Protein AF-A0A7Y2A585-F1 (afdb_monomer)

Sequence (109 aa):
MALFYDWGFYIRAGRDEEFRAWLAEHDEQLLEFAPKHYQYLGTYRPLAASDPCDYHQLWRYAADRTPDFRVAAADADGAFTKLAQEYLSFVDPSREHDETFNLYGEVPA

Foldseek 3Di:
DKDKAKFFFAFDPPCVVVLVVLCVVCVVVCQVQFFPQKGWDGKAADPDPPDPGRIMTMMIGRDPDDDDVVVRLVRRPDRVVVVVVVNVVGTDPVDDDPRPDPPPDDDDD

Radius of gyration: 13.87 Å; Cα contacts (8 Å, |Δi|>4): 133; chains: 1; bounding box: 39×27×30 Å

Nearest PDB structures (foldseek):
  3bde-assembly1_A  TM=6.478E-01  e=6.886E-02  Mesorhizobium japonicum MAFF 303099
  3bb5-assembly2_C  TM=5.677E-01  e=3.987E-01  Jannaschia sp. CCS1
  6v3b-assembly1_f  TM=3.761E-01  e=8.701E-01  Acinetobacter baumannii AB0057
  4v7a-assembly1_AF  TM=2.747E-01  e=3.073E-01  Escherichia coli K-12
  2bxj-assembly2_B  TM=3.420E-01  e=1.562E+00  Thermus thermophilus

pLDDT: mean 77.22, std 16.4, range [35.0, 95.88]

Secondary structure (D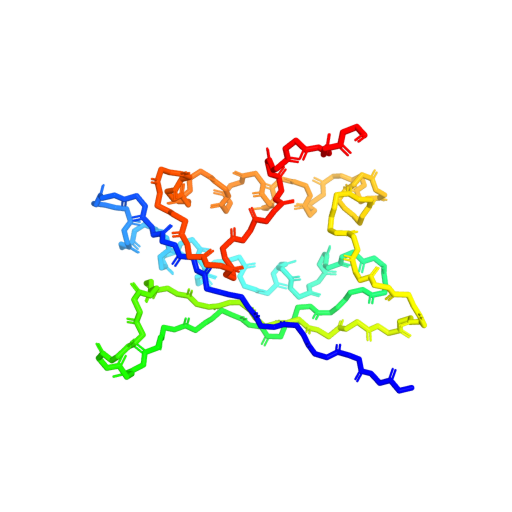SSP, 8-state):
-PEEEEEEE-BPTT-HHHHHHHHHHHHHHHHHSPPTTEEEEEEE----TT---SEEEEEEE-SSS---HHHHHHT-TTHHHHHHHHHHHHB-TT---TTS-TTS-----

Solvent-accessible surface area (backbone atoms only — not comparable to full-atom values): 6571 Å² total; per-residue (Å²): 123,76,47,75,48,74,36,39,40,38,59,33,90,93,40,58,69,60,47,53,53,49,44,75,75,40,51,69,53,46,51,70,44,35,32,89,59,45,37,55,73,51,74,50,64,71,86,54,89,84,54,88,45,60,31,33,42,37,34,40,34,68,55,99,62,83,89,54,67,67,62,36,44,71,73,32,84,63,65,40,41,50,52,51,52,58,54,54,71,41,45,31,87,91,59,75,53,104,53,34,70,79,86,76,66,76,78,81,128

Structure (mmCIF, N/CA/C/O backbone):
data_AF-A0A7Y2A585-F1
#
_entry.id   AF-A0A7Y2A585-F1
#
loop_
_atom_site.group_PDB
_atom_site.id
_atom_site.type_symbol
_atom_site.label_atom_id
_atom_site.label_alt_id
_atom_site.label_comp_id
_atom_site.label_asym_id
_atom_site.label_entity_id
_atom_site.label_seq_id
_atom_site.pdbx_PDB_ins_code
_atom_site.Cartn_x
_atom_site.Cartn_y
_atom_site.Cartn_z
_atom_site.occupancy
_atom_site.B_iso_or_equiv
_atom_site.auth_seq_id
_atom_site.auth_comp_id
_atom_site.auth_asym_id
_atom_site.au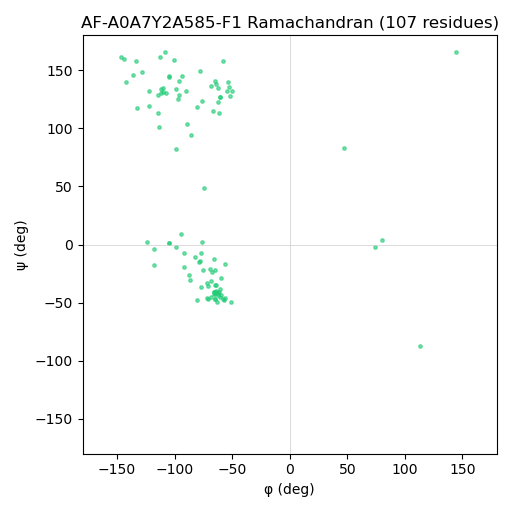th_atom_id
_atom_site.pdbx_PDB_model_num
ATOM 1 N N . MET A 1 1 ? 16.230 -16.816 -9.870 1.00 56.03 1 MET A N 1
ATOM 2 C CA . MET A 1 1 ? 15.449 -17.107 -8.649 1.00 56.03 1 MET A CA 1
ATOM 3 C C . MET A 1 1 ? 14.628 -15.863 -8.368 1.00 56.03 1 MET A C 1
ATOM 5 O O . MET A 1 1 ? 15.215 -14.794 -8.411 1.00 56.03 1 MET A O 1
ATOM 9 N N . ALA A 1 2 ? 13.307 -15.968 -8.228 1.00 62.38 2 ALA A N 1
ATOM 10 C CA . ALA A 1 2 ? 12.468 -14.805 -7.935 1.00 62.38 2 ALA A CA 1
ATOM 11 C C . ALA A 1 2 ? 12.344 -14.655 -6.417 1.00 62.38 2 ALA A C 1
ATOM 13 O O . ALA A 1 2 ? 12.085 -15.649 -5.737 1.00 62.38 2 ALA A O 1
ATOM 14 N N . LEU A 1 3 ? 12.553 -13.444 -5.907 1.00 74.62 3 LEU A N 1
ATOM 15 C CA . LEU A 1 3 ? 12.365 -13.125 -4.494 1.00 74.62 3 LEU A CA 1
ATOM 16 C C . LEU A 1 3 ? 10.968 -12.534 -4.321 1.00 74.62 3 LEU A C 1
ATOM 18 O O . LEU A 1 3 ? 10.594 -11.620 -5.055 1.00 74.62 3 LEU A O 1
ATOM 22 N N . PHE A 1 4 ? 10.197 -13.077 -3.385 1.00 79.81 4 PHE A N 1
ATOM 23 C CA . PHE A 1 4 ? 8.926 -12.494 -2.971 1.00 79.81 4 PHE A CA 1
ATOM 24 C C . PHE A 1 4 ? 9.162 -11.699 -1.696 1.00 79.81 4 PHE A C 1
ATOM 26 O O . PHE A 1 4 ? 9.848 -12.177 -0.793 1.00 79.81 4 PHE A O 1
ATOM 33 N N . TYR A 1 5 ? 8.620 -10.492 -1.659 1.00 78.75 5 TYR A N 1
ATOM 34 C CA . TYR A 1 5 ? 8.687 -9.608 -0.514 1.00 78.75 5 TYR A CA 1
ATOM 35 C C . TYR A 1 5 ? 7.260 -9.278 -0.092 1.00 78.75 5 TYR A C 1
ATOM 37 O O . TYR A 1 5 ? 6.477 -8.769 -0.895 1.00 78.75 5 TYR A O 1
ATOM 45 N N . ASP A 1 6 ? 6.938 -9.651 1.137 1.00 83.62 6 ASP A N 1
ATOM 46 C CA . ASP A 1 6 ? 5.683 -9.370 1.821 1.00 83.62 6 ASP A CA 1
ATOM 47 C C . ASP A 1 6 ? 6.000 -8.403 2.961 1.00 83.62 6 ASP A C 1
ATOM 49 O O . ASP A 1 6 ? 6.996 -8.595 3.663 1.00 83.62 6 ASP A O 1
ATOM 53 N N . TRP A 1 7 ? 5.201 -7.352 3.112 1.00 81.12 7 TRP A N 1
ATOM 54 C CA . TRP A 1 7 ? 5.345 -6.420 4.223 1.00 81.12 7 TRP A CA 1
ATOM 55 C C . TRP A 1 7 ? 4.003 -5.936 4.741 1.00 81.12 7 TRP A C 1
ATOM 57 O O . TRP A 1 7 ? 3.102 -5.601 3.966 1.00 81.12 7 TRP A O 1
ATOM 67 N N . GLY A 1 8 ? 3.921 -5.828 6.063 1.00 87.12 8 GLY A N 1
ATOM 68 C CA . GLY A 1 8 ? 2.763 -5.318 6.780 1.00 87.12 8 GLY A CA 1
ATOM 69 C C . GLY A 1 8 ? 2.860 -3.823 7.083 1.00 87.12 8 GLY A C 1
ATOM 70 O O . GLY A 1 8 ? 3.937 -3.288 7.361 1.00 87.12 8 GLY A O 1
ATOM 71 N N . PHE A 1 9 ? 1.726 -3.129 7.042 1.00 87.00 9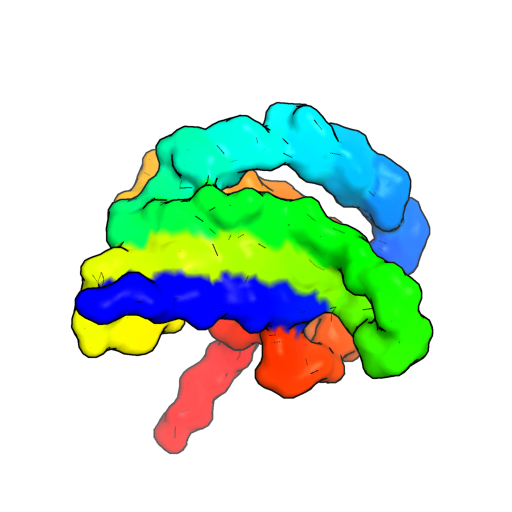 PHE A N 1
ATOM 72 C CA . PHE A 1 9 ? 1.617 -1.712 7.376 1.00 87.00 9 PHE A CA 1
ATOM 73 C C . PHE A 1 9 ? 0.308 -1.378 8.090 1.00 87.00 9 PHE A C 1
ATOM 75 O O . PHE A 1 9 ? -0.690 -2.101 8.028 1.00 87.00 9 PHE A O 1
ATOM 82 N N . TYR A 1 10 ? 0.339 -0.242 8.779 1.00 90.31 10 TYR A N 1
ATOM 83 C CA . TYR A 1 10 ? -0.786 0.302 9.525 1.00 90.31 10 TYR A CA 1
ATOM 84 C C . TYR A 1 10 ? -1.407 1.469 8.776 1.00 90.31 10 TYR A C 1
ATOM 86 O O . TYR A 1 10 ? -0.698 2.273 8.165 1.00 90.31 10 TYR A O 1
ATOM 94 N N . ILE A 1 11 ? -2.726 1.596 8.867 1.00 91.31 11 ILE A N 1
ATOM 95 C CA . ILE A 1 11 ? -3.455 2.738 8.317 1.00 91.31 11 ILE A CA 1
ATOM 96 C C . ILE A 1 11 ? -3.695 3.760 9.424 1.00 91.31 11 ILE A C 1
ATOM 98 O O . ILE A 1 11 ? -4.027 3.422 10.563 1.00 91.31 11 ILE A O 1
ATOM 102 N N . ARG A 1 12 ? -3.562 5.042 9.084 1.00 91.69 12 ARG A N 1
ATOM 103 C CA . ARG A 1 12 ? -3.911 6.151 9.978 1.00 91.69 12 ARG A CA 1
ATOM 104 C C . ARG A 1 12 ? -5.343 6.000 10.482 1.00 91.69 12 ARG A C 1
ATOM 106 O O . ARG A 1 12 ? -6.261 5.672 9.728 1.00 91.69 12 ARG A O 1
ATOM 113 N N . ALA A 1 13 ? -5.545 6.306 11.760 1.00 91.38 13 ALA A N 1
ATOM 114 C CA . ALA A 1 13 ? -6.849 6.185 12.400 1.00 91.38 13 ALA A CA 1
ATOM 115 C C . ALA A 1 13 ? -7.952 6.912 11.602 1.00 91.38 13 ALA A C 1
ATOM 117 O O . ALA A 1 13 ? -7.823 8.089 11.266 1.00 91.38 13 ALA A O 1
ATOM 118 N N . GLY A 1 14 ? -9.040 6.196 11.301 1.00 93.12 14 GLY A N 1
ATOM 119 C CA . GLY A 1 14 ? -10.193 6.729 10.566 1.00 93.12 14 GLY A CA 1
ATOM 120 C C . GLY A 1 14 ? -10.039 6.798 9.041 1.00 93.12 14 GLY A C 1
ATOM 121 O O . GLY A 1 14 ? -10.950 7.288 8.383 1.00 93.12 14 GLY A O 1
ATOM 122 N N . ARG A 1 15 ? -8.929 6.310 8.468 1.00 94.88 15 ARG A N 1
ATOM 123 C CA . ARG A 1 15 ? -8.660 6.360 7.017 1.00 94.88 15 ARG A CA 1
ATOM 124 C C . ARG A 1 15 ? -8.839 5.017 6.296 1.00 94.88 15 ARG A C 1
ATOM 126 O O . ARG A 1 15 ? -8.627 4.960 5.092 1.00 94.88 15 ARG A O 1
ATOM 133 N N . ASP A 1 16 ? -9.238 3.955 7.001 1.00 93.69 16 ASP A N 1
ATOM 134 C CA . ASP A 1 16 ? -9.381 2.594 6.443 1.00 93.69 16 ASP A CA 1
ATOM 135 C C . ASP A 1 16 ? -10.343 2.533 5.247 1.00 93.69 16 ASP A C 1
ATOM 137 O O . ASP A 1 16 ? -10.009 1.984 4.201 1.00 93.69 16 ASP A O 1
ATOM 141 N N . GLU A 1 17 ? -11.526 3.138 5.369 1.00 95.12 17 GLU A N 1
ATOM 142 C CA . GLU A 1 17 ? -12.526 3.123 4.296 1.00 95.12 17 GLU A CA 1
ATOM 143 C C . GLU A 1 17 ? -12.045 3.884 3.052 1.00 95.12 17 GLU A C 1
ATOM 145 O O . GLU A 1 17 ? -12.194 3.401 1.931 1.00 95.12 17 GLU A O 1
ATOM 150 N N . GLU A 1 18 ? -11.397 5.033 3.257 1.00 95.56 18 GLU A N 1
ATOM 151 C CA . GLU A 1 18 ? -10.808 5.833 2.182 1.00 95.56 18 GLU A CA 1
ATOM 152 C C . GLU A 1 18 ? -9.656 5.088 1.499 1.00 95.56 18 GLU A C 1
ATOM 154 O O . GLU A 1 18 ? -9.575 5.076 0.274 1.00 95.56 18 GLU A O 1
ATOM 159 N N . PHE A 1 19 ? -8.814 4.401 2.275 1.00 95.06 19 PHE A N 1
ATOM 160 C CA . PHE A 1 19 ? -7.743 3.570 1.738 1.00 95.06 19 PHE A CA 1
ATOM 161 C C . PHE A 1 19 ? -8.290 2.420 0.887 1.00 95.06 19 PHE A C 1
ATOM 163 O O . PHE A 1 19 ? -7.782 2.164 -0.201 1.00 95.06 19 PHE A O 1
ATOM 170 N N . ARG A 1 20 ? -9.352 1.743 1.338 1.00 95.25 20 ARG A N 1
ATOM 171 C CA . ARG A 1 20 ? -9.986 0.661 0.569 1.00 95.25 20 ARG A CA 1
ATOM 172 C C . ARG A 1 20 ? -10.588 1.156 -0.743 1.00 95.25 20 ARG A C 1
ATOM 174 O O . ARG A 1 20 ? -10.475 0.458 -1.748 1.00 95.25 20 ARG A O 1
ATOM 181 N N . ALA A 1 21 ? -11.221 2.329 -0.734 1.00 95.88 21 ALA A N 1
ATOM 182 C CA . ALA A 1 21 ? -11.746 2.951 -1.946 1.00 95.88 21 ALA A CA 1
ATOM 183 C C . ALA A 1 21 ? -10.611 3.328 -2.908 1.00 95.88 21 ALA A C 1
ATOM 185 O O . ALA A 1 21 ? -10.654 2.956 -4.078 1.00 95.88 21 ALA A O 1
ATOM 186 N N . TRP A 1 22 ? -9.559 3.968 -2.392 1.00 95.62 22 TRP A N 1
ATOM 187 C CA . TRP A 1 22 ? -8.370 4.304 -3.170 1.00 95.62 22 TRP A CA 1
ATOM 188 C C . TRP A 1 22 ? -7.725 3.057 -3.784 1.00 95.62 22 TRP A C 1
ATOM 190 O O . TRP A 1 22 ? -7.449 3.042 -4.981 1.00 95.62 22 TRP A O 1
ATOM 200 N N . LEU A 1 23 ? -7.552 1.989 -2.999 1.00 94.50 23 LEU A N 1
ATOM 201 C CA . LEU A 1 23 ? -6.974 0.734 -3.472 1.00 94.50 23 LEU A CA 1
ATOM 202 C C . LEU A 1 23 ? -7.819 0.139 -4.602 1.00 94.50 23 LEU A C 1
ATOM 204 O O . LEU A 1 23 ? -7.268 -0.222 -5.630 1.00 94.50 23 LEU A O 1
ATOM 208 N N . ALA A 1 24 ? -9.146 0.106 -4.463 1.00 93.69 24 ALA A N 1
ATOM 209 C CA . ALA A 1 24 ? -10.032 -0.406 -5.510 1.00 93.69 24 ALA A CA 1
ATOM 210 C C . ALA A 1 24 ? -9.915 0.359 -6.845 1.00 93.69 24 ALA A C 1
ATOM 212 O O . ALA A 1 24 ? -10.145 -0.226 -7.901 1.00 93.69 24 ALA A O 1
ATOM 213 N N . GLU A 1 25 ? -9.559 1.644 -6.808 1.00 94.50 25 GLU A N 1
ATOM 214 C CA . GLU A 1 25 ? -9.386 2.487 -7.997 1.00 94.50 25 GLU A CA 1
ATOM 215 C C . GLU A 1 25 ? -7.969 2.427 -8.594 1.00 94.50 25 GLU A C 1
ATOM 217 O O . GLU A 1 25 ? -7.797 2.661 -9.792 1.00 94.50 25 GLU A O 1
ATOM 222 N N . HIS A 1 26 ? -6.954 2.126 -7.778 1.00 92.25 26 HIS A N 1
ATOM 223 C CA . HIS A 1 26 ? -5.542 2.275 -8.151 1.00 92.25 26 HIS A CA 1
ATOM 224 C C . HIS A 1 26 ? -4.753 0.952 -8.164 1.00 92.25 26 HIS A C 1
ATOM 226 O O . HIS A 1 26 ? -3.595 0.955 -8.579 1.00 92.25 26 HIS A O 1
ATOM 232 N N . ASP A 1 27 ? -5.355 -0.182 -7.781 1.00 89.75 27 ASP A N 1
ATOM 233 C CA . ASP A 1 27 ? -4.701 -1.505 -7.766 1.00 89.75 27 ASP A CA 1
ATOM 234 C C . ASP A 1 27 ? -4.130 -1.887 -9.143 1.00 89.75 27 ASP A C 1
ATOM 236 O O . ASP A 1 27 ? -2.963 -2.259 -9.269 1.00 89.75 27 ASP A O 1
ATOM 240 N N . GLU A 1 28 ? -4.912 -1.689 -10.209 1.00 89.88 28 GLU A N 1
ATOM 241 C CA . GLU A 1 28 ? -4.461 -1.941 -11.584 1.00 89.88 28 GLU A CA 1
ATOM 242 C C . GLU A 1 28 ? -3.311 -1.013 -11.995 1.00 89.88 28 GLU A C 1
ATOM 244 O O . GLU A 1 28 ? -2.385 -1.429 -12.692 1.00 89.88 28 GLU A O 1
ATOM 249 N N . GLN A 1 29 ? -3.313 0.230 -11.511 1.00 89.31 29 GLN A N 1
ATOM 250 C CA . GLN A 1 29 ? -2.247 1.188 -11.798 1.00 89.31 29 GLN A CA 1
ATOM 251 C C . GLN A 1 29 ? -0.950 0.824 -11.066 1.00 89.31 29 GLN A C 1
ATOM 253 O O . GLN A 1 29 ? 0.137 1.029 -11.603 1.00 89.31 29 GLN A O 1
ATOM 258 N N . LEU A 1 30 ? -1.036 0.236 -9.868 1.00 87.25 30 LEU A N 1
ATOM 259 C CA . LEU A 1 30 ? 0.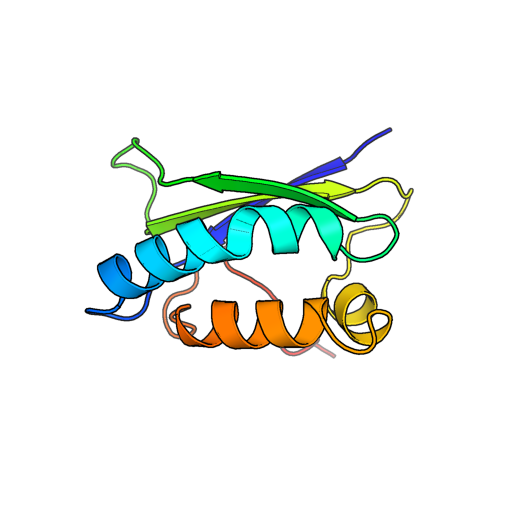126 -0.314 -9.164 1.00 87.25 30 LEU A CA 1
ATOM 260 C C . LEU A 1 30 ? 0.735 -1.503 -9.922 1.00 87.25 30 LEU A C 1
ATOM 262 O O . LEU A 1 30 ? 1.957 -1.654 -9.926 1.00 87.25 30 LEU A O 1
ATOM 266 N N . LEU A 1 31 ? -0.089 -2.319 -10.591 1.00 87.19 31 LEU A N 1
ATOM 267 C CA . LEU A 1 31 ? 0.385 -3.392 -11.473 1.00 87.19 31 LEU A CA 1
ATOM 268 C C . LEU A 1 31 ? 1.072 -2.836 -12.728 1.00 87.19 31 LEU A C 1
ATOM 270 O O . LEU A 1 31 ? 2.134 -3.330 -13.110 1.00 87.19 31 LEU A O 1
ATOM 274 N N . GLU A 1 32 ? 0.475 -1.826 -13.363 1.00 87.38 32 GLU A N 1
ATOM 275 C CA . GLU A 1 32 ? 0.964 -1.243 -14.618 1.00 87.38 32 GLU A CA 1
ATOM 276 C C . GLU A 1 32 ? 2.244 -0.422 -14.425 1.00 87.38 32 GLU A C 1
ATOM 278 O O . GLU A 1 32 ? 3.203 -0.568 -15.184 1.00 87.38 32 GLU A O 1
ATOM 283 N N . PHE A 1 33 ? 2.272 0.428 -13.399 1.00 85.31 33 PHE A N 1
ATOM 284 C CA . PHE A 1 33 ? 3.364 1.371 -13.161 1.00 85.31 33 PHE A CA 1
ATOM 285 C C . PHE A 1 33 ? 4.428 0.841 -12.201 1.00 85.31 33 PHE A C 1
ATOM 287 O O . PHE A 1 33 ? 5.305 1.603 -11.797 1.00 85.31 33 PHE A O 1
ATOM 294 N N . ALA A 1 34 ? 4.384 -0.443 -11.833 1.00 82.56 34 ALA A N 1
ATOM 295 C CA . ALA A 1 34 ? 5.409 -1.049 -10.994 1.00 82.56 34 ALA A CA 1
ATOM 296 C C . ALA A 1 34 ? 6.822 -0.743 -11.549 1.00 82.56 34 ALA A C 1
ATOM 298 O O . ALA A 1 34 ? 7.066 -0.909 -12.751 1.00 82.56 34 ALA A O 1
ATOM 299 N N . PRO A 1 35 ? 7.774 -0.305 -10.703 1.00 77.00 35 PRO A N 1
ATOM 300 C CA . PRO A 1 35 ? 9.117 0.025 -11.154 1.00 77.00 35 PRO A CA 1
ATOM 301 C C . PRO A 1 35 ? 9.821 -1.142 -11.840 1.00 77.00 35 PRO A C 1
ATOM 303 O O . PRO A 1 35 ? 9.555 -2.316 -11.579 1.00 77.00 35 PRO A O 1
ATOM 306 N N . LYS A 1 36 ? 10.818 -0.832 -12.670 1.00 75.94 36 LYS A N 1
ATOM 307 C CA . LYS A 1 36 ? 11.601 -1.855 -13.366 1.00 75.94 36 LYS A CA 1
ATOM 308 C C . LYS A 1 36 ? 12.191 -2.864 -12.371 1.00 75.94 36 LYS A C 1
ATOM 310 O O . LYS A 1 36 ? 12.820 -2.483 -11.389 1.00 75.94 36 LYS A O 1
ATOM 315 N N . HIS A 1 37 ? 12.040 -4.154 -12.678 1.00 77.25 37 HIS A N 1
ATOM 316 C CA . HIS A 1 37 ? 12.437 -5.301 -11.839 1.00 77.25 37 HIS A CA 1
ATOM 317 C C . HIS A 1 37 ? 11.549 -5.580 -10.621 1.00 77.25 37 HIS A C 1
ATOM 319 O O . HIS A 1 37 ? 11.774 -6.593 -9.953 1.00 77.25 37 HIS A O 1
ATOM 325 N N . TYR A 1 38 ? 10.528 -4.758 -10.389 1.00 80.31 38 TYR A N 1
ATOM 326 C CA . TYR A 1 38 ? 9.474 -5.001 -9.419 1.00 80.31 38 TYR A CA 1
ATOM 327 C C . TYR A 1 38 ? 8.202 -5.406 -10.140 1.00 80.31 38 TYR A C 1
ATOM 329 O O . TYR A 1 38 ? 7.888 -4.937 -11.231 1.00 80.31 38 TYR A O 1
ATOM 337 N N . GLN A 1 39 ? 7.459 -6.292 -9.506 1.00 85.62 39 GLN A N 1
ATOM 338 C CA . GLN A 1 39 ? 6.102 -6.592 -9.893 1.00 85.62 39 GLN A CA 1
ATOM 339 C C . GLN A 1 39 ? 5.253 -6.576 -8.640 1.00 85.62 39 GLN A C 1
ATOM 341 O O . GLN A 1 39 ? 5.454 -7.392 -7.740 1.00 85.62 39 GLN A O 1
ATOM 346 N N . TYR A 1 40 ? 4.306 -5.655 -8.610 1.00 87.88 40 TYR A N 1
ATOM 347 C CA . TYR A 1 40 ? 3.242 -5.669 -7.629 1.00 87.88 40 TYR A CA 1
ATOM 348 C C . TYR A 1 40 ? 2.368 -6.915 -7.827 1.00 87.88 40 TYR A C 1
ATOM 350 O O . TYR A 1 40 ? 2.107 -7.312 -8.964 1.00 87.88 40 TYR A O 1
ATOM 358 N N . LEU A 1 41 ? 1.974 -7.573 -6.738 1.00 89.94 41 LEU A N 1
ATOM 359 C CA . LEU A 1 41 ? 1.109 -8.758 -6.773 1.00 89.94 41 LEU A CA 1
ATOM 360 C C . LEU A 1 41 ? -0.225 -8.544 -6.058 1.00 89.94 41 LEU A C 1
ATOM 362 O O . LEU A 1 41 ? -1.149 -9.321 -6.288 1.00 89.94 41 LEU A O 1
ATOM 366 N N . GLY A 1 42 ? -0.323 -7.522 -5.209 1.00 91.38 42 GLY A N 1
ATOM 367 C CA . GLY A 1 42 ? -1.565 -7.146 -4.547 1.00 91.38 42 GLY A CA 1
ATOM 368 C C . GLY A 1 42 ? -1.363 -6.639 -3.123 1.00 91.38 42 GLY A C 1
ATOM 369 O O . GLY A 1 42 ? -0.309 -6.823 -2.507 1.00 91.38 42 GLY A O 1
ATOM 370 N N . THR A 1 43 ? -2.414 -6.010 -2.604 1.00 92.88 43 THR A N 1
ATOM 371 C CA . THR A 1 43 ? -2.570 -5.640 -1.196 1.00 92.88 43 THR A CA 1
ATOM 372 C C . THR A 1 43 ? -3.660 -6.520 -0.597 1.00 92.88 43 THR A C 1
ATOM 374 O O . THR A 1 43 ? -4.726 -6.678 -1.193 1.00 92.88 43 THR A O 1
ATOM 377 N N . TYR A 1 44 ? -3.440 -7.072 0.592 1.00 91.12 44 TYR A N 1
ATOM 378 C CA . TYR A 1 44 ? -4.444 -7.866 1.296 1.00 91.12 44 TYR A CA 1
ATOM 379 C C . TYR A 1 44 ? -4.554 -7.470 2.761 1.00 91.12 44 TYR A C 1
ATOM 381 O O . TYR A 1 44 ? -3.637 -6.910 3.348 1.00 91.12 44 TYR A O 1
ATOM 389 N N . ARG A 1 45 ? -5.704 -7.778 3.357 1.00 92.06 45 ARG A N 1
ATOM 390 C CA . ARG A 1 45 ? -5.923 -7.650 4.796 1.00 92.06 45 ARG A CA 1
ATOM 391 C C . ARG A 1 45 ? -5.698 -9.012 5.456 1.00 92.06 45 ARG A C 1
ATOM 393 O O . ARG A 1 45 ? -6.349 -9.973 5.028 1.00 92.06 45 ARG A O 1
ATOM 400 N N . PRO A 1 46 ? -4.819 -9.132 6.462 1.00 88.81 46 PRO A N 1
ATOM 401 C CA . PRO A 1 46 ? -4.637 -10.392 7.164 1.00 88.81 46 PRO A CA 1
ATOM 402 C C . PRO A 1 46 ? -5.921 -10.783 7.910 1.00 88.81 46 PRO A C 1
ATOM 404 O O . PRO A 1 46 ? -6.631 -9.948 8.471 1.00 88.81 46 PRO A O 1
ATOM 407 N N . LEU A 1 47 ? -6.245 -12.079 7.894 1.00 86.81 47 LEU A N 1
ATOM 408 C CA . LEU A 1 47 ? -7.382 -12.642 8.639 1.00 86.81 47 LEU A CA 1
ATOM 409 C C . LEU A 1 47 ? -6.978 -13.140 10.032 1.00 86.81 47 LEU A C 1
ATOM 411 O O . LEU A 1 47 ? -7.834 -13.369 10.886 1.00 86.81 47 LEU A O 1
ATOM 415 N N . ALA A 1 48 ? -5.683 -13.371 10.245 1.00 82.94 48 ALA A N 1
ATOM 416 C CA . ALA A 1 48 ? -5.169 -13.901 11.493 1.00 82.94 48 ALA A CA 1
ATOM 417 C C . ALA A 1 48 ? -5.142 -12.800 12.556 1.00 82.94 48 ALA A C 1
ATOM 419 O O . ALA A 1 48 ? -4.477 -11.789 12.385 1.00 82.94 48 ALA A O 1
ATOM 420 N N . ALA A 1 49 ? -5.804 -13.027 13.693 1.00 75.69 49 ALA A N 1
ATOM 421 C CA . ALA A 1 49 ? -5.803 -12.082 14.814 1.00 75.69 49 ALA A CA 1
ATOM 422 C C . ALA 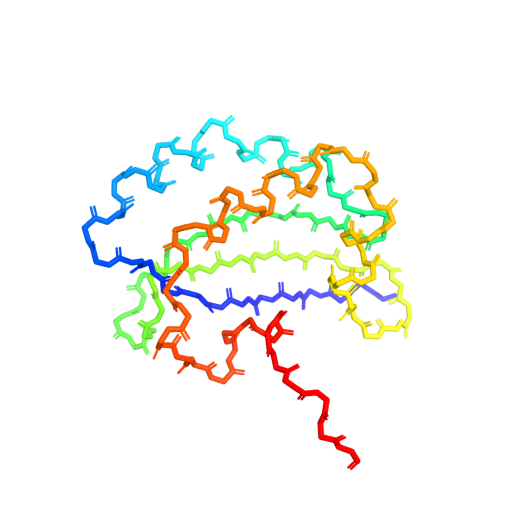A 1 49 ? -4.420 -11.899 15.473 1.00 75.69 49 ALA A C 1
ATOM 424 O O . ALA A 1 49 ? -4.248 -11.014 16.304 1.00 75.69 49 ALA A O 1
ATOM 425 N N . SER A 1 50 ? -3.457 -12.767 15.149 1.00 82.25 50 SER A N 1
ATOM 426 C CA . SER A 1 50 ? -2.063 -12.643 15.574 1.00 82.25 50 SER A CA 1
ATOM 427 C C . SER A 1 50 ? -1.271 -11.634 14.749 1.00 82.25 50 SER A C 1
ATOM 429 O O . SER A 1 50 ? -0.171 -11.280 15.159 1.00 82.25 50 SER A O 1
ATOM 431 N N . ASP A 1 51 ? -1.790 -11.229 13.590 1.00 81.88 51 ASP A N 1
ATOM 432 C CA . ASP A 1 51 ? -1.149 -10.235 12.745 1.00 81.88 51 ASP A CA 1
ATOM 433 C C . ASP A 1 51 ? -1.466 -8.839 13.287 1.00 81.88 51 ASP A C 1
ATOM 435 O O . ASP A 1 51 ? -2.645 -8.480 13.401 1.00 81.88 51 ASP A O 1
ATOM 439 N N . PRO A 1 52 ? -0.451 -8.065 13.697 1.00 82.81 52 PRO A N 1
ATOM 440 C CA . PRO A 1 52 ? -0.695 -6.737 14.219 1.00 82.81 52 PRO A CA 1
ATOM 441 C C . PRO A 1 52 ? -1.039 -5.737 13.107 1.00 82.81 52 PRO A C 1
ATOM 443 O O . PRO A 1 52 ? -1.658 -4.718 13.420 1.00 82.81 52 PRO A O 1
ATOM 446 N N . CYS A 1 53 ? -0.662 -5.995 11.850 1.00 87.69 53 CYS A N 1
ATOM 447 C CA . CYS A 1 53 ? -0.796 -5.048 10.746 1.00 87.69 53 CYS A CA 1
ATOM 448 C C . CYS A 1 53 ? -2.231 -4.974 10.210 1.00 87.69 53 CYS A C 1
ATOM 450 O O . CYS A 1 53 ? -2.984 -5.949 10.211 1.00 87.69 53 CYS A O 1
ATOM 452 N N . ASP A 1 54 ? -2.612 -3.799 9.702 1.00 90.44 54 ASP A N 1
ATOM 453 C CA . ASP A 1 54 ? -3.940 -3.608 9.111 1.00 90.44 54 ASP A CA 1
ATOM 454 C C . ASP A 1 54 ? -4.006 -4.212 7.699 1.00 90.44 54 ASP A C 1
ATOM 456 O O . ASP A 1 54 ? -5.032 -4.771 7.306 1.00 90.44 54 ASP A O 1
ATOM 460 N N . TYR A 1 55 ? -2.909 -4.106 6.942 1.00 91.44 55 TYR A N 1
ATOM 461 C CA . TYR A 1 55 ? -2.770 -4.604 5.575 1.00 91.44 55 TYR A CA 1
ATOM 462 C C . TYR A 1 55 ? -1.348 -5.079 5.300 1.00 91.44 55 TYR A C 1
ATOM 464 O O . TYR A 1 55 ? -0.403 -4.689 5.981 1.00 91.44 55 TYR A O 1
ATOM 472 N N . HIS A 1 56 ? -1.219 -5.882 4.252 1.00 89.62 56 HIS A N 1
ATOM 473 C CA . HIS A 1 56 ? 0.028 -6.374 3.698 1.00 89.62 56 HIS A CA 1
ATOM 474 C C . HIS A 1 56 ? 0.103 -6.105 2.202 1.00 89.62 56 HIS A C 1
ATOM 476 O O . HIS A 1 56 ? -0.919 -6.115 1.512 1.00 89.62 56 HIS A O 1
ATOM 482 N N . GLN A 1 57 ? 1.310 -5.893 1.690 1.00 88.44 57 GLN A N 1
ATOM 483 C CA . GLN A 1 57 ? 1.584 -5.748 0.266 1.00 88.44 57 GLN A CA 1
ATOM 484 C C . GLN A 1 57 ? 2.594 -6.790 -0.197 1.00 88.44 57 GLN A C 1
ATOM 486 O O . GLN A 1 57 ? 3.653 -6.955 0.401 1.00 88.44 57 GLN A O 1
ATOM 491 N N . LEU A 1 58 ? 2.275 -7.458 -1.307 1.00 87.62 58 LEU A N 1
ATOM 492 C CA . LEU A 1 58 ? 3.095 -8.523 -1.869 1.00 87.62 58 LEU A CA 1
ATOM 493 C C . LEU A 1 58 ? 3.722 -8.097 -3.194 1.00 87.62 58 LEU A C 1
ATOM 495 O O . LEU A 1 58 ? 3.041 -7.624 -4.108 1.00 87.62 58 LEU A O 1
ATOM 499 N N . TRP A 1 59 ? 5.030 -8.310 -3.310 1.00 86.00 59 TRP A N 1
ATOM 500 C CA . TRP A 1 59 ? 5.813 -7.924 -4.475 1.00 86.00 59 TRP A CA 1
ATOM 501 C C . TRP A 1 59 ? 6.769 -9.029 -4.890 1.00 86.00 59 TRP A C 1
ATOM 503 O O . TRP A 1 59 ? 7.331 -9.748 -4.065 1.00 86.00 59 TRP A O 1
ATOM 513 N N . ARG A 1 60 ? 6.986 -9.152 -6.196 1.00 84.25 60 ARG A N 1
ATOM 514 C CA . ARG A 1 60 ? 7.993 -10.032 -6.782 1.00 84.25 60 ARG A CA 1
ATOM 515 C C . ARG A 1 60 ? 9.142 -9.20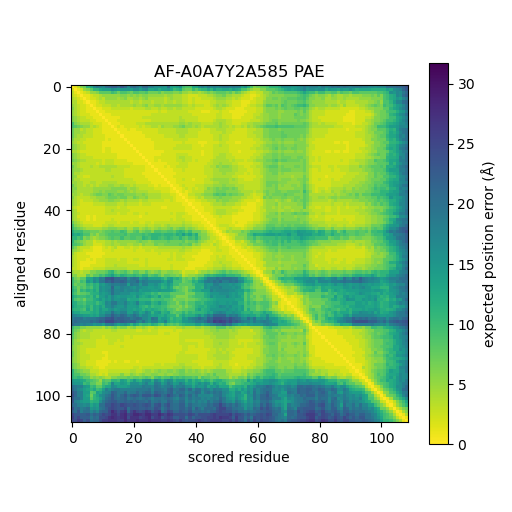4 -7.330 1.00 84.25 60 ARG A C 1
ATOM 517 O O . ARG A 1 60 ? 8.933 -8.283 -8.116 1.00 84.25 60 ARG A O 1
ATOM 524 N N . TYR A 1 61 ? 10.355 -9.593 -6.970 1.00 79.25 61 TYR A N 1
ATOM 525 C CA . TYR A 1 61 ? 11.589 -8.994 -7.443 1.00 79.25 61 TYR A CA 1
ATOM 526 C C . TYR A 1 61 ? 12.343 -9.952 -8.368 1.00 79.25 61 TYR A C 1
ATOM 528 O O . TYR A 1 61 ? 12.517 -11.138 -8.066 1.00 79.25 61 TYR A O 1
ATOM 536 N N . ALA A 1 62 ? 12.765 -9.437 -9.524 1.00 68.62 62 ALA A N 1
ATOM 537 C CA . ALA A 1 62 ? 13.361 -10.237 -10.593 1.00 68.62 62 ALA A CA 1
ATOM 538 C C . ALA A 1 62 ? 14.901 -10.210 -10.637 1.00 68.62 62 ALA A C 1
ATOM 540 O O . ALA A 1 62 ? 15.468 -10.887 -11.495 1.00 68.62 62 ALA A O 1
ATOM 541 N N . ALA A 1 63 ? 15.581 -9.452 -9.766 1.00 64.50 63 ALA A N 1
ATOM 542 C CA . ALA A 1 63 ? 17.043 -9.350 -9.787 1.00 64.50 63 ALA A CA 1
ATOM 543 C C . ALA A 1 63 ? 17.727 -10.072 -8.611 1.00 64.50 63 ALA A C 1
ATOM 545 O O . ALA A 1 63 ? 17.105 -10.478 -7.634 1.00 64.50 63 ALA A O 1
ATOM 546 N N . ASP A 1 64 ? 19.034 -10.249 -8.758 1.00 62.47 64 ASP A N 1
ATOM 547 C CA . ASP A 1 64 ? 19.983 -10.925 -7.867 1.00 62.47 64 ASP A CA 1
ATOM 548 C C . ASP A 1 64 ? 20.387 -10.107 -6.626 1.00 62.47 64 ASP A C 1
ATOM 550 O O . ASP A 1 64 ? 21.196 -10.565 -5.821 1.00 62.47 64 ASP A O 1
ATOM 554 N N . ARG A 1 65 ? 19.821 -8.908 -6.462 1.00 61.25 65 ARG A N 1
ATOM 555 C CA . ARG A 1 65 ? 20.107 -7.972 -5.368 1.00 61.25 65 ARG A CA 1
ATOM 556 C C . ARG A 1 65 ? 18.916 -7.794 -4.428 1.00 61.25 65 ARG A C 1
ATOM 558 O O . ARG A 1 65 ? 17.779 -8.078 -4.787 1.00 61.25 65 ARG A O 1
ATOM 565 N N . THR A 1 66 ? 19.172 -7.298 -3.224 1.00 59.56 66 THR A N 1
ATOM 566 C CA . THR A 1 66 ? 18.110 -6.919 -2.286 1.00 59.56 66 THR A CA 1
ATOM 567 C C . THR A 1 66 ? 17.270 -5.785 -2.891 1.00 59.56 66 THR A C 1
ATOM 569 O O . THR A 1 66 ? 17.851 -4.847 -3.447 1.00 59.56 66 THR A O 1
ATOM 572 N N . PRO A 1 67 ? 15.929 -5.855 -2.828 1.00 62.28 67 PRO A N 1
ATOM 573 C CA . PRO A 1 67 ? 15.071 -4.779 -3.304 1.00 62.28 67 PRO A CA 1
ATOM 574 C C . PRO A 1 67 ? 15.336 -3.482 -2.526 1.00 62.28 67 PRO A C 1
ATOM 576 O O . PRO A 1 67 ? 15.269 -3.455 -1.302 1.00 62.28 67 PRO A O 1
ATOM 579 N N . ASP A 1 68 ? 15.610 -2.404 -3.258 1.00 66.44 68 ASP A N 1
ATOM 580 C CA . ASP A 1 68 ? 15.594 -1.028 -2.765 1.00 66.44 68 ASP A CA 1
ATOM 581 C C . ASP A 1 68 ? 14.454 -0.270 -3.461 1.00 66.44 68 ASP A C 1
ATOM 583 O O . ASP A 1 68 ? 14.548 0.113 -4.635 1.00 66.44 68 ASP A O 1
ATOM 587 N N . PHE A 1 69 ? 13.342 -0.103 -2.744 1.00 61.41 69 PHE A N 1
ATOM 588 C CA . PHE A 1 69 ? 12.159 0.593 -3.247 1.00 61.41 69 PHE A CA 1
ATOM 589 C C . PHE A 1 69 ? 12.377 2.105 -3.413 1.00 61.41 69 PHE A C 1
ATOM 591 O O . PHE A 1 69 ? 11.669 2.721 -4.208 1.00 61.41 69 PHE A O 1
ATOM 598 N N . ARG A 1 70 ? 13.365 2.715 -2.736 1.00 62.19 70 ARG A N 1
ATOM 599 C CA . ARG A 1 70 ? 13.694 4.141 -2.918 1.00 62.19 70 ARG A CA 1
ATOM 600 C C . ARG A 1 70 ? 14.340 4.371 -4.274 1.00 62.19 70 ARG A C 1
ATOM 602 O O . ARG A 1 70 ? 13.917 5.262 -5.004 1.00 62.19 70 ARG A O 1
ATOM 609 N N . VAL A 1 71 ? 15.316 3.534 -4.630 1.00 61.25 71 VAL A N 1
ATOM 610 C CA . VAL A 1 71 ? 15.945 3.567 -5.962 1.00 61.25 71 VAL A CA 1
ATOM 611 C C . VAL A 1 71 ? 14.904 3.274 -7.044 1.00 61.25 71 VAL A C 1
ATOM 613 O O . VAL A 1 71 ? 14.860 3.954 -8.063 1.00 61.25 71 VAL A O 1
ATOM 616 N N . ALA A 1 72 ? 14.006 2.320 -6.788 1.00 61.06 72 ALA A N 1
ATOM 617 C CA . ALA A 1 72 ? 12.923 1.971 -7.702 1.00 61.06 72 ALA A CA 1
ATOM 618 C C . ALA A 1 72 ? 11.939 3.129 -7.949 1.00 61.06 72 ALA A C 1
ATOM 620 O O . ALA A 1 72 ? 11.522 3.352 -9.082 1.00 61.06 72 ALA A O 1
ATOM 621 N N . ALA A 1 73 ? 11.581 3.870 -6.897 1.00 59.19 73 ALA A N 1
ATOM 622 C CA . ALA A 1 73 ? 10.721 5.044 -7.000 1.00 59.19 73 ALA A CA 1
ATOM 623 C C . ALA A 1 73 ? 11.434 6.229 -7.676 1.00 59.19 73 ALA A C 1
ATOM 625 O O . ALA A 1 73 ? 10.811 6.947 -8.450 1.00 59.19 73 ALA A O 1
ATOM 626 N N . ALA A 1 74 ? 12.737 6.410 -7.436 1.00 59.03 74 ALA A N 1
ATOM 627 C CA . ALA A 1 74 ? 13.534 7.467 -8.062 1.00 59.03 74 ALA A CA 1
ATOM 628 C C . ALA A 1 74 ? 13.749 7.258 -9.575 1.00 59.03 74 ALA A C 1
ATOM 630 O O . ALA A 1 74 ? 13.829 8.237 -10.311 1.00 59.03 7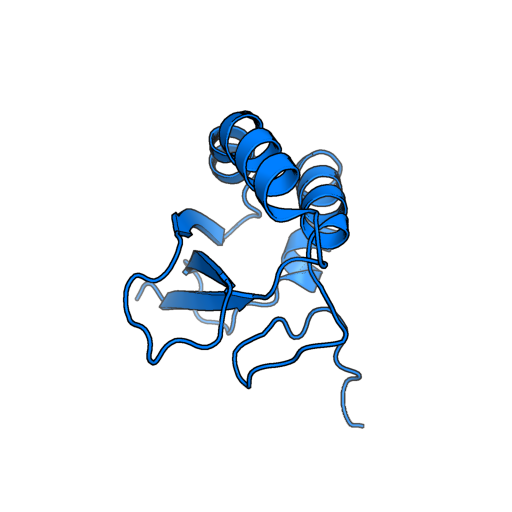4 ALA A O 1
ATOM 631 N N . ASP A 1 75 ? 13.808 6.005 -10.038 1.00 57.03 75 ASP A N 1
ATOM 632 C CA . ASP A 1 75 ? 13.908 5.658 -11.466 1.00 57.03 75 ASP A CA 1
ATOM 633 C C . ASP A 1 75 ? 12.560 5.773 -12.215 1.00 57.03 75 ASP A C 1
ATOM 635 O O . ASP A 1 75 ? 12.527 5.760 -13.448 1.00 57.03 75 ASP A O 1
ATOM 639 N N . ALA A 1 76 ? 11.435 5.866 -11.495 1.00 59.06 76 ALA A N 1
ATOM 640 C CA . ALA A 1 76 ? 10.091 5.939 -12.059 1.00 59.06 76 ALA A CA 1
ATOM 641 C C . ALA A 1 76 ? 9.592 7.395 -12.109 1.00 59.06 76 ALA A C 1
ATOM 643 O O . ALA A 1 76 ? 8.831 7.850 -11.248 1.00 59.06 76 ALA A O 1
ATOM 644 N N . ASP A 1 77 ? 10.001 8.134 -13.141 1.00 56.44 77 ASP A N 1
ATOM 645 C CA . ASP A 1 77 ? 9.462 9.469 -13.409 1.00 56.44 77 ASP A CA 1
ATOM 646 C C . ASP A 1 77 ? 7.944 9.393 -13.693 1.00 56.44 77 ASP A C 1
ATOM 648 O O . ASP A 1 77 ? 7.493 8.848 -14.702 1.00 56.44 77 ASP A O 1
ATOM 652 N N . GLY A 1 78 ? 7.143 9.963 -12.785 1.00 66.62 78 GLY A N 1
ATOM 653 C CA . GLY A 1 78 ? 5.745 10.340 -13.016 1.00 66.62 78 GLY A CA 1
ATOM 654 C C . GLY A 1 78 ? 4.696 9.556 -12.222 1.00 66.62 78 GLY A C 1
ATOM 655 O O . GLY A 1 78 ? 4.233 10.017 -11.179 1.00 66.62 78 GLY A O 1
ATOM 656 N N . ALA A 1 79 ? 4.249 8.413 -12.746 1.00 78.44 79 ALA A N 1
ATOM 657 C CA . ALA A 1 79 ? 3.000 7.779 -12.303 1.00 78.44 79 ALA A CA 1
ATOM 658 C C . ALA A 1 79 ? 3.143 6.974 -11.001 1.00 78.44 79 ALA A C 1
ATOM 660 O O . ALA A 1 79 ? 2.365 7.165 -10.067 1.00 78.44 79 ALA A O 1
ATOM 661 N N . PHE A 1 80 ? 4.174 6.130 -10.901 1.00 81.94 80 PHE A N 1
ATOM 662 C CA . PHE A 1 80 ? 4.394 5.308 -9.711 1.00 81.94 80 PHE A CA 1
ATOM 663 C C . PHE A 1 80 ? 4.699 6.146 -8.473 1.00 81.94 80 PHE A C 1
ATOM 665 O O . PHE A 1 80 ? 4.152 5.903 -7.404 1.00 81.94 80 PHE A O 1
ATOM 672 N N . THR A 1 81 ? 5.534 7.173 -8.621 1.00 79.38 81 THR A N 1
ATOM 673 C CA . THR A 1 81 ? 5.881 8.078 -7.521 1.00 79.38 81 THR A CA 1
ATOM 674 C C . THR A 1 81 ? 4.651 8.790 -6.963 1.00 79.38 81 THR A C 1
ATOM 676 O O . THR A 1 81 ? 4.522 8.917 -5.747 1.00 79.38 81 THR A O 1
ATOM 679 N N . LYS A 1 82 ? 3.705 9.195 -7.821 1.00 82.62 82 LYS A N 1
ATOM 680 C CA . LYS A 1 82 ? 2.433 9.786 -7.383 1.00 82.62 82 LYS A CA 1
ATOM 681 C C . LYS A 1 82 ? 1.580 8.775 -6.611 1.00 82.62 82 LYS A C 1
ATOM 683 O O . LYS A 1 82 ? 1.122 9.089 -5.518 1.00 82.62 82 LYS A O 1
ATOM 688 N N . LEU A 1 83 ? 1.443 7.553 -7.131 1.00 85.94 83 LEU A N 1
ATOM 689 C CA . LEU A 1 83 ? 0.731 6.465 -6.449 1.00 85.94 83 LEU A CA 1
ATOM 690 C C . LEU A 1 83 ? 1.352 6.130 -5.094 1.00 85.94 83 LEU A C 1
ATOM 692 O O . LEU A 1 83 ? 0.640 5.989 -4.105 1.00 85.94 83 LEU A O 1
ATOM 696 N N . ALA A 1 84 ? 2.680 6.057 -5.031 1.00 82.81 84 ALA A N 1
ATOM 697 C CA . ALA A 1 84 ? 3.409 5.798 -3.801 1.00 82.81 84 ALA A CA 1
ATOM 698 C C . ALA A 1 84 ? 3.200 6.924 -2.775 1.00 82.81 84 ALA A C 1
ATOM 700 O O . ALA A 1 84 ? 3.008 6.642 -1.597 1.00 82.81 84 ALA A O 1
ATOM 701 N N . GLN A 1 85 ? 3.189 8.191 -3.198 1.00 83.12 85 GLN A N 1
ATOM 702 C CA . GLN A 1 85 ? 2.909 9.325 -2.309 1.00 83.12 85 GLN A CA 1
ATOM 703 C C . GLN A 1 85 ? 1.470 9.311 -1.775 1.00 83.12 85 GLN A C 1
ATOM 705 O O . GLN A 1 85 ? 1.258 9.557 -0.587 1.00 83.12 85 GLN A O 1
ATOM 710 N N . GLU A 1 86 ? 0.490 9.006 -2.627 1.00 89.50 86 GLU A N 1
ATOM 711 C CA . GLU A 1 86 ? -0.912 8.869 -2.222 1.00 89.50 86 GLU A CA 1
ATOM 712 C C . GLU A 1 86 ? -1.085 7.715 -1.231 1.00 89.50 86 GLU A C 1
ATOM 714 O O . GLU A 1 86 ? -1.613 7.928 -0.139 1.00 89.50 86 GLU A O 1
ATOM 719 N N . TYR A 1 87 ? -0.535 6.539 -1.547 1.00 88.56 87 TYR A N 1
ATOM 720 C CA . TYR A 1 87 ? -0.449 5.393 -0.640 1.00 88.56 87 TYR A CA 1
ATOM 721 C C . TYR A 1 87 ? 0.147 5.792 0.719 1.00 88.56 87 TYR A C 1
ATOM 723 O O . TYR A 1 87 ? -0.446 5.537 1.768 1.00 88.56 87 TYR A O 1
ATOM 731 N N . LEU A 1 88 ? 1.281 6.499 0.714 1.00 85.44 88 LEU A N 1
ATOM 732 C CA . LEU A 1 88 ? 1.970 6.920 1.935 1.00 85.44 88 LEU A CA 1
ATOM 733 C C . LEU A 1 88 ? 1.188 7.912 2.790 1.00 85.44 88 LEU A C 1
ATOM 735 O O . LEU A 1 88 ? 1.421 7.999 3.997 1.00 85.44 88 LEU A O 1
ATOM 739 N N . SER A 1 89 ? 0.238 8.637 2.201 1.00 87.88 89 SER A N 1
ATOM 740 C CA . SER A 1 89 ? -0.661 9.504 2.962 1.00 87.88 89 SER A CA 1
ATOM 741 C C . SER A 1 89 ? -1.614 8.716 3.871 1.00 87.88 89 SER A C 1
ATOM 743 O O . SER A 1 89 ? -2.068 9.252 4.884 1.00 87.88 89 SER A O 1
ATOM 745 N N . PHE A 1 90 ? -1.889 7.445 3.552 1.00 90.94 90 PHE A N 1
ATOM 746 C CA . PHE A 1 90 ? -2.730 6.558 4.360 1.00 90.94 90 PHE A CA 1
ATOM 747 C C . PHE A 1 90 ? -1.954 5.834 5.452 1.00 90.94 90 PHE A C 1
ATOM 749 O O . PHE A 1 90 ? -2.525 5.554 6.505 1.00 90.94 90 PHE A O 1
ATOM 756 N N . VAL A 1 91 ? -0.673 5.548 5.218 1.00 88.38 91 VAL A N 1
ATOM 757 C CA . VAL A 1 91 ? 0.164 4.788 6.149 1.00 88.38 91 VAL A CA 1
ATOM 758 C C . VAL A 1 91 ? 0.423 5.599 7.420 1.00 88.38 91 VAL A C 1
ATOM 760 O O . VAL A 1 91 ? 0.685 6.807 7.363 1.00 88.38 91 VAL A O 1
ATOM 763 N N . ASP A 1 92 ? 0.327 4.939 8.573 1.00 87.69 92 ASP A N 1
ATOM 764 C CA . ASP A 1 92 ? 0.701 5.489 9.875 1.00 87.69 92 ASP A CA 1
ATOM 765 C C . ASP A 1 92 ? 2.185 5.207 10.167 1.00 87.69 92 ASP A C 1
ATOM 767 O O . ASP A 1 92 ? 2.524 4.082 10.531 1.00 87.69 92 ASP A O 1
ATOM 771 N N . PRO A 1 93 ? 3.080 6.206 10.039 1.00 80.62 93 PRO A N 1
ATOM 772 C CA . PRO A 1 93 ? 4.505 6.013 10.286 1.00 80.62 93 PRO A CA 1
ATOM 773 C C . PRO A 1 93 ? 4.856 5.971 11.781 1.00 80.62 93 PRO A C 1
ATOM 775 O O . PRO A 1 93 ? 6.009 5.745 12.118 1.00 80.62 93 PRO A O 1
ATOM 778 N N . SER A 1 94 ? 3.908 6.245 12.690 1.00 80.06 94 SER A N 1
ATOM 779 C CA . SER A 1 94 ? 4.163 6.194 14.140 1.00 80.06 94 SER A CA 1
ATOM 780 C C . SER A 1 94 ? 4.080 4.781 14.718 1.00 80.06 94 SER A C 1
ATOM 782 O O . SER A 1 94 ? 4.445 4.558 15.874 1.00 80.06 94 SER A O 1
ATOM 784 N N . ARG A 1 95 ? 3.583 3.832 13.918 1.00 75.81 95 ARG A N 1
ATOM 785 C CA . ARG A 1 95 ? 3.452 2.422 14.264 1.00 75.81 95 ARG A CA 1
ATOM 786 C C . ARG A 1 95 ? 4.387 1.637 13.360 1.00 75.81 95 ARG A C 1
ATOM 788 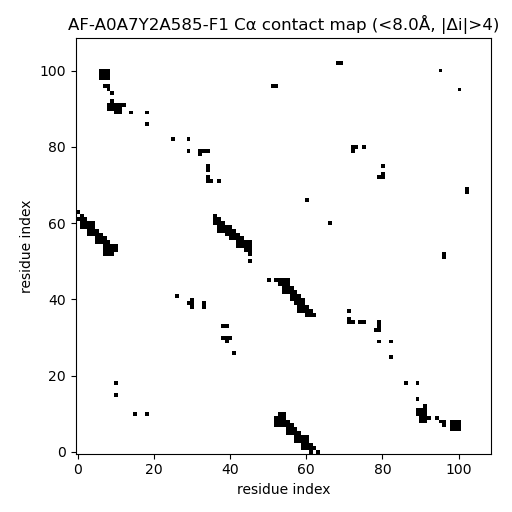O O . ARG A 1 95 ? 4.173 1.560 12.156 1.00 75.81 95 ARG A O 1
ATOM 795 N N . GLU A 1 96 ? 5.405 1.047 13.963 1.00 66.94 96 GLU A N 1
ATOM 796 C CA . GLU A 1 96 ? 6.372 0.208 13.268 1.00 66.94 96 GLU A CA 1
ATOM 797 C C . GLU A 1 96 ? 6.230 -1.226 13.787 1.00 66.94 96 GLU A C 1
ATOM 799 O O . GLU A 1 96 ? 6.179 -1.475 14.992 1.00 66.94 96 GLU A O 1
ATOM 804 N N . HIS A 1 97 ? 6.098 -2.173 12.868 1.00 64.19 97 HIS A N 1
ATOM 805 C CA . HIS A 1 97 ? 6.443 -3.573 13.074 1.00 64.19 97 HIS A CA 1
ATOM 806 C C . HIS A 1 97 ? 7.810 -3.799 12.419 1.00 64.19 97 HIS A C 1
ATOM 808 O O . HIS A 1 97 ? 8.172 -3.048 11.515 1.00 64.19 97 HIS A O 1
ATOM 814 N N . ASP A 1 98 ? 8.554 -4.839 12.801 1.00 56.81 98 ASP A N 1
ATOM 815 C CA . ASP A 1 98 ? 9.874 -5.136 12.206 1.00 56.81 98 ASP A CA 1
ATOM 816 C C . ASP A 1 98 ? 9.827 -5.297 10.664 1.00 56.81 98 ASP A C 1
ATOM 818 O O . ASP A 1 98 ? 10.848 -5.205 9.985 1.00 56.81 98 ASP A O 1
ATOM 822 N N . GLU A 1 99 ? 8.630 -5.491 10.100 1.00 53.31 99 GLU A N 1
ATOM 823 C CA . GLU A 1 99 ? 8.360 -5.607 8.660 1.00 53.31 99 GLU A CA 1
ATOM 824 C C . GLU A 1 99 ? 7.713 -4.347 8.048 1.00 53.31 99 GLU A C 1
ATOM 826 O O . GLU A 1 99 ? 7.435 -4.305 6.852 1.00 53.31 99 GLU A O 1
ATOM 831 N N . THR A 1 100 ? 7.490 -3.292 8.833 1.00 49.75 100 THR A N 1
ATOM 832 C CA . THR A 1 100 ? 6.863 -2.049 8.384 1.00 49.75 100 THR A CA 1
ATOM 833 C C . THR A 1 100 ? 7.907 -1.113 7.791 1.00 49.75 100 THR A C 1
ATOM 835 O O . THR A 1 100 ? 8.549 -0.337 8.481 1.00 49.75 100 THR A O 1
ATOM 838 N N . PHE A 1 101 ? 8.055 -1.171 6.470 1.00 53.28 101 PHE A N 1
ATOM 839 C CA . PHE A 1 101 ? 8.442 -0.038 5.627 1.00 53.28 101 PHE A CA 1
ATOM 840 C C . PHE A 1 101 ? 9.646 0.824 6.085 1.00 53.28 101 PHE A C 1
ATOM 842 O O . PHE A 1 101 ? 9.502 1.960 6.533 1.00 53.28 101 PHE A O 1
ATOM 849 N N . ASN A 1 102 ? 10.865 0.371 5.779 1.00 46.09 102 ASN A N 1
ATOM 850 C CA . ASN A 1 102 ? 12.087 1.194 5.825 1.00 46.09 102 ASN A CA 1
ATOM 851 C C . ASN A 1 102 ? 12.199 2.192 4.650 1.00 46.09 102 ASN A C 1
ATOM 853 O O . ASN A 1 102 ? 13.234 2.299 3.994 1.00 46.09 102 ASN A O 1
ATOM 857 N N . LEU A 1 103 ? 11.150 2.957 4.352 1.00 41.56 103 LEU A N 1
ATOM 858 C CA . LEU A 1 103 ? 11.249 4.072 3.394 1.00 41.56 103 LEU A CA 1
ATOM 859 C C . LEU A 1 103 ? 11.588 5.401 4.088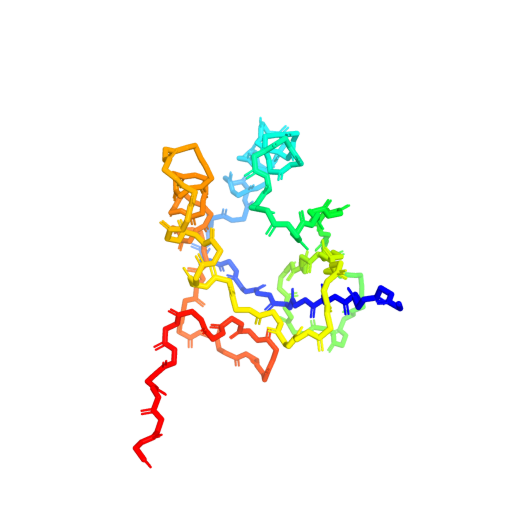 1.00 41.56 103 LEU A C 1
ATOM 861 O O . LEU A 1 103 ? 11.930 6.370 3.405 1.00 41.56 103 LEU A O 1
ATOM 865 N N . TYR A 1 104 ? 11.592 5.417 5.428 1.00 38.03 104 TYR A N 1
ATOM 866 C CA . TYR A 1 104 ? 12.041 6.535 6.270 1.00 38.03 104 TYR A CA 1
ATOM 867 C C . TYR A 1 104 ? 13.142 6.190 7.287 1.00 38.03 104 TYR A C 1
ATOM 869 O O . TYR A 1 104 ? 13.601 7.095 7.975 1.00 38.03 104 TYR A O 1
ATOM 877 N N . GLY A 1 105 ? 13.647 4.953 7.330 1.00 36.31 105 GLY A N 1
ATOM 878 C CA . GLY A 1 105 ? 14.788 4.614 8.183 1.00 36.31 105 GLY A CA 1
ATOM 879 C C . GLY A 1 105 ? 16.040 5.401 7.782 1.00 36.31 105 GLY A C 1
ATOM 880 O O . GLY A 1 105 ? 16.465 5.359 6.617 1.00 36.31 105 GLY A O 1
ATOM 881 N N . GLU A 1 106 ? 16.604 6.154 8.730 1.00 35.44 106 GLU A N 1
ATOM 882 C CA . GLU A 1 106 ? 17.975 6.652 8.643 1.00 35.44 106 GLU A CA 1
ATOM 883 C C . GLU A 1 106 ? 18.906 5.470 8.366 1.00 35.44 106 GLU A C 1
ATOM 885 O O . GLU A 1 106 ? 18.789 4.409 8.977 1.00 35.44 106 GLU A O 1
ATOM 890 N N . VAL A 1 107 ? 19.836 5.655 7.431 1.00 35.00 107 VAL A N 1
ATOM 891 C CA . VAL A 1 107 ? 20.975 4.751 7.285 1.00 35.00 107 VAL A CA 1
ATOM 892 C C . VAL A 1 107 ? 21.812 4.928 8.555 1.00 35.00 107 VAL A C 1
ATOM 894 O O . VAL A 1 107 ? 22.323 6.034 8.752 1.00 35.00 107 VAL A O 1
ATOM 897 N N . PRO A 1 108 ? 21.959 3.920 9.437 1.00 35.12 108 PRO A N 1
ATOM 898 C CA . PRO A 1 108 ? 22.978 4.011 10.468 1.00 35.12 108 PRO A CA 1
ATOM 899 C C . PRO A 1 108 ? 24.334 4.124 9.764 1.00 35.12 108 PRO A C 1
ATOM 901 O O . PRO A 1 108 ? 24.631 3.352 8.850 1.00 35.12 108 PRO A O 1
ATOM 904 N N . ALA A 1 109 ? 25.088 5.153 10.150 1.00 37.94 109 ALA A N 1
ATOM 905 C CA . ALA A 1 109 ? 26.435 5.430 9.660 1.00 37.94 109 ALA A CA 1
ATOM 906 C C . ALA A 1 109 ? 27.402 4.257 9.888 1.00 37.94 109 ALA A C 1
ATOM 908 O O . ALA A 1 109 ? 27.232 3.530 10.895 1.00 37.94 109 ALA A O 1
#

Mean predicted aligned error: 7.77 Å